Protein AF-A0A967KFL8-F1 (afdb_monomer_lite)

Secondary structure (DSSP, 8-state):
-HHHHHHHHHHHHHHTS-TTSGGGHHHHHHHHHTS-HHHHHHHHHHS--TT----HHHHHHHHHHHHHHHHHH-GGG--GGG----SS-EEEEEETT-SSS-HHHHHHHHHHSPTT--EEEEEES---SSS-----TTHHHHHHHHHHHHHHHHHHT--

Foldseek 3Di:
DVVLLVVLVVVCVVVVHDSLPQVCQVSLVVSLVVDDPVCSLVSCQSRPHNVDDHDPVVCVVCVVVVLVVQCVVDVVSDCLVVAAQDPAAEEAEEECQAPPDHCVVVVVVQVSHDPPHNYYYQYALPDHRDDDSVPDPDDNVVVRVVSVVVSVCVRVVND

Radius of gyration: 19.92 Å; chains: 1; bounding box: 39×43×55 Å

Sequence (159 aa):
MARALWRLAALAGERQIESWDPRFDPVKGQLREGVAAPRRRLFDLFAPPADQEPDRAAAETLVPKLVRACREASELMDPLPHLAVPPCPVRLVHGRSDHLVPFTETLRLERAFPGGSDVEATITGLFAHSGESPLRAGFETIREGAIFVGALGTVLDLP

pLDDT: mean 86.94, std 11.82, range [47.44, 96.81]

Structure (mmCIF, N/CA/C/O backbone):
data_AF-A0A967KFL8-F1
#
_entry.id   AF-A0A967KFL8-F1
#
loop_
_atom_site.group_PDB
_atom_site.id
_atom_site.type_symbol
_atom_site.label_atom_id
_atom_site.label_alt_id
_atom_site.label_comp_id
_atom_site.label_asym_id
_atom_site.label_entity_id
_atom_site.label_seq_id
_atom_site.pdbx_PDB_ins_code
_atom_site.Cartn_x
_atom_site.Cartn_y
_atom_site.Cartn_z
_atom_site.occupancy
_atom_site.B_iso_or_equiv
_atom_site.auth_seq_id
_atom_site.auth_comp_id
_atom_site.auth_asym_id
_atom_site.auth_atom_id
_atom_site.pdbx_PDB_model_num
ATOM 1 N N . MET A 1 1 ? -15.839 -6.890 13.903 1.00 88.88 1 MET A N 1
ATOM 2 C CA . MET A 1 1 ? -14.554 -6.231 13.588 1.00 88.88 1 MET A CA 1
ATOM 3 C C . MET A 1 1 ? -14.302 -6.216 12.089 1.00 88.88 1 MET A C 1
ATOM 5 O O . MET A 1 1 ? -14.505 -5.162 11.524 1.00 88.88 1 MET A O 1
ATOM 9 N N . ALA A 1 2 ? -13.980 -7.338 11.427 1.00 89.38 2 ALA A N 1
ATOM 10 C CA . ALA A 1 2 ? -13.715 -7.354 9.976 1.00 89.38 2 ALA A CA 1
ATOM 11 C C . ALA A 1 2 ? -14.824 -6.680 9.142 1.00 89.38 2 ALA A C 1
ATOM 13 O O . ALA A 1 2 ? -14.549 -5.768 8.378 1.00 89.38 2 ALA A O 1
ATOM 14 N N . ARG A 1 3 ? -16.096 -7.026 9.391 1.00 94.31 3 ARG A N 1
ATOM 15 C CA . ARG A 1 3 ? -17.248 -6.363 8.749 1.00 94.31 3 ARG A CA 1
ATOM 16 C C . ARG A 1 3 ? -17.331 -4.855 9.029 1.00 94.31 3 ARG A C 1
ATOM 18 O O . ARG A 1 3 ? -17.774 -4.111 8.168 1.00 94.31 3 ARG A O 1
ATOM 25 N N . ALA A 1 4 ? -16.920 -4.413 10.218 1.00 95.56 4 ALA A N 1
ATOM 26 C CA . ALA A 1 4 ? -16.929 -3.000 10.588 1.00 95.56 4 A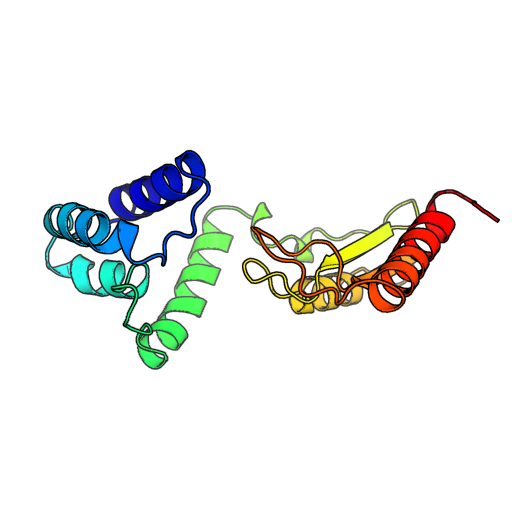LA A CA 1
ATOM 27 C C . ALA A 1 4 ? -15.839 -2.224 9.831 1.00 95.56 4 ALA A C 1
ATOM 29 O O . ALA A 1 4 ? -16.133 -1.189 9.249 1.00 95.56 4 ALA A O 1
ATOM 30 N N . LEU A 1 5 ? -14.620 -2.773 9.754 1.00 94.81 5 LEU A N 1
ATOM 31 C CA . LEU A 1 5 ? -13.529 -2.202 8.955 1.00 94.81 5 LEU A CA 1
ATOM 32 C C . LEU A 1 5 ? -13.871 -2.185 7.462 1.00 94.81 5 LEU A C 1
ATOM 34 O O . LEU A 1 5 ? -13.715 -1.162 6.809 1.00 94.81 5 LEU A O 1
ATOM 38 N N . TRP A 1 6 ? -14.429 -3.282 6.941 1.00 95.19 6 TRP A N 1
ATOM 39 C CA . TRP A 1 6 ? -14.916 -3.339 5.563 1.00 95.19 6 TRP A CA 1
ATOM 40 C C . TRP A 1 6 ? -15.984 -2.274 5.290 1.00 95.19 6 TRP A C 1
ATOM 42 O O . TRP A 1 6 ? -15.934 -1.605 4.264 1.00 95.19 6 TRP A O 1
ATOM 52 N N . ARG A 1 7 ? -16.931 -2.069 6.216 1.00 96.56 7 ARG A N 1
ATOM 53 C CA . ARG A 1 7 ? -17.972 -1.047 6.056 1.00 96.56 7 ARG A CA 1
ATOM 54 C C . ARG A 1 7 ? -17.391 0.365 6.057 1.00 96.56 7 ARG A C 1
ATOM 56 O O . ARG A 1 7 ? -17.848 1.181 5.265 1.00 96.56 7 ARG A O 1
ATOM 63 N N . LEU A 1 8 ? -16.404 0.642 6.911 1.00 96.06 8 LEU A N 1
ATOM 64 C CA . LEU A 1 8 ? -15.686 1.918 6.905 1.00 96.06 8 LEU A CA 1
ATOM 65 C C . LEU A 1 8 ? -14.984 2.146 5.559 1.00 96.06 8 LEU A C 1
ATOM 67 O O . LEU A 1 8 ? -15.171 3.198 4.959 1.00 96.06 8 LEU A O 1
ATOM 71 N N . ALA A 1 9 ? -14.252 1.146 5.060 1.00 93.75 9 ALA A N 1
ATOM 72 C CA . ALA A 1 9 ? -13.560 1.219 3.774 1.00 93.75 9 ALA A CA 1
ATOM 73 C C . ALA A 1 9 ? -14.531 1.418 2.597 1.00 93.75 9 ALA A C 1
ATOM 75 O O . ALA A 1 9 ? -14.294 2.259 1.735 1.00 93.75 9 ALA A O 1
ATOM 76 N N . ALA A 1 10 ? -15.660 0.701 2.587 1.00 95.31 10 ALA A N 1
ATOM 77 C CA . ALA A 1 10 ? -16.696 0.866 1.570 1.00 95.31 10 ALA A CA 1
ATOM 78 C C . ALA A 1 10 ? -17.281 2.288 1.579 1.00 95.31 10 ALA A C 1
ATOM 80 O O . ALA A 1 10 ? -17.398 2.905 0.527 1.00 95.31 10 ALA A O 1
ATOM 81 N N . LEU A 1 11 ? -17.582 2.839 2.760 1.00 95.00 11 LEU A N 1
ATOM 82 C CA . LEU A 1 11 ? -18.099 4.205 2.892 1.00 95.00 11 LEU A CA 1
ATOM 83 C C . LEU A 1 11 ? -17.073 5.270 2.476 1.00 95.00 11 LEU A C 1
ATOM 85 O O . LEU A 1 11 ? -17.454 6.269 1.869 1.00 95.00 11 LEU A O 1
ATOM 89 N N . ALA A 1 12 ? -15.794 5.071 2.800 1.00 92.69 12 ALA A N 1
ATOM 90 C CA . ALA A 1 12 ? -14.701 5.929 2.342 1.00 92.69 12 ALA A CA 1
ATOM 91 C C . ALA A 1 12 ? -14.613 5.940 0.809 1.00 92.69 12 ALA A C 1
ATOM 93 O O . ALA A 1 12 ? -14.616 7.009 0.197 1.00 92.69 12 ALA A O 1
ATOM 94 N N . GLY A 1 13 ? -14.670 4.757 0.188 1.00 89.88 13 GLY A N 1
ATOM 95 C CA . GLY A 1 13 ? -14.702 4.606 -1.266 1.00 89.88 13 GLY A CA 1
ATOM 96 C C . GLY A 1 13 ? -15.933 5.243 -1.918 1.00 89.88 13 GLY A C 1
ATOM 97 O O . GLY A 1 13 ? -15.794 5.987 -2.885 1.00 89.88 13 GLY A O 1
ATOM 98 N N . GLU A 1 14 ? -17.133 5.025 -1.372 1.00 92.94 14 GLU A N 1
ATOM 99 C CA . GLU A 1 14 ? -18.380 5.635 -1.868 1.00 92.94 14 GLU A CA 1
ATOM 100 C C . GLU A 1 14 ? -18.333 7.169 -1.825 1.00 92.94 14 GLU A C 1
ATOM 102 O O . GLU A 1 14 ? -18.874 7.836 -2.704 1.00 92.94 14 GLU A O 1
ATOM 107 N N . ARG A 1 15 ? -17.683 7.736 -0.803 1.00 91.12 15 ARG A N 1
ATOM 108 C CA . ARG A 1 15 ? -17.589 9.187 -0.609 1.00 91.12 15 ARG A CA 1
ATOM 109 C C . ARG A 1 15 ? -16.354 9.819 -1.244 1.00 91.12 15 ARG A C 1
ATOM 111 O O . ARG A 1 15 ? -16.274 11.043 -1.238 1.00 91.12 15 ARG A O 1
ATOM 118 N N . GLN A 1 16 ? -15.424 9.015 -1.766 1.00 87.75 16 GLN A N 1
ATOM 119 C CA . GLN A 1 16 ? -14.133 9.469 -2.300 1.00 87.75 16 GLN A CA 1
ATOM 120 C C . GLN A 1 16 ? -13.373 10.358 -1.298 1.00 87.75 16 GLN A C 1
ATOM 122 O O . GLN A 1 16 ? -12.806 11.389 -1.652 1.00 87.75 16 GLN A O 1
ATOM 127 N N . ILE A 1 17 ? -13.416 9.979 -0.019 1.00 88.56 17 ILE A N 1
ATOM 128 C CA . ILE A 1 17 ? -12.731 10.670 1.077 1.00 88.56 17 ILE A CA 1
ATOM 129 C C . ILE A 1 17 ? -11.946 9.625 1.856 1.00 88.56 17 ILE A C 1
ATOM 131 O O . ILE A 1 17 ? -12.460 8.541 2.130 1.00 88.56 17 ILE A O 1
ATOM 135 N N . GLU A 1 18 ? -10.730 9.979 2.255 1.00 87.06 18 GLU A N 1
ATOM 136 C CA . GLU A 1 18 ? -9.867 9.125 3.062 1.00 87.06 18 GLU A CA 1
ATOM 137 C C . GLU A 1 18 ? -10.550 8.694 4.368 1.00 87.06 18 GLU A C 1
ATOM 139 O O . GLU A 1 18 ? -11.168 9.498 5.070 1.00 87.06 18 GLU A O 1
ATOM 144 N N . SER A 1 19 ? -10.417 7.420 4.743 1.00 88.25 19 SER A N 1
ATOM 145 C CA . SER A 1 19 ? -11.083 6.882 5.941 1.00 88.25 19 SER A CA 1
ATOM 146 C C . SER A 1 19 ? -10.566 7.470 7.260 1.00 88.25 19 SER A C 1
ATOM 148 O O . SER A 1 19 ? -11.203 7.290 8.301 1.00 88.25 19 SER A O 1
ATOM 150 N N . TRP A 1 20 ? -9.416 8.151 7.237 1.00 88.81 20 TRP A N 1
ATOM 151 C CA . TRP A 1 20 ? -8.872 8.874 8.387 1.00 88.81 20 TRP A CA 1
ATOM 152 C C . TRP A 1 20 ? -9.446 10.283 8.549 1.00 88.81 20 TRP A C 1
ATOM 154 O O . TRP A 1 20 ? -9.198 10.898 9.576 1.00 88.81 20 TRP A O 1
ATOM 164 N N . ASP A 1 21 ? -10.216 10.794 7.586 1.00 92.81 21 ASP A N 1
ATOM 165 C CA . ASP A 1 21 ? -10.804 12.131 7.669 1.00 92.81 21 ASP A CA 1
ATOM 166 C C . ASP A 1 21 ? -11.711 12.269 8.916 1.00 92.81 21 ASP A C 1
ATOM 168 O O . ASP A 1 21 ? -12.504 11.356 9.190 1.00 92.81 21 ASP A O 1
ATOM 172 N N . PRO A 1 22 ? -11.659 13.398 9.656 1.00 95.00 22 PRO A N 1
ATOM 173 C CA . PRO A 1 22 ? -12.480 13.624 10.853 1.00 95.00 22 PRO A CA 1
ATOM 174 C C . PRO A 1 22 ? -13.987 13.422 10.639 1.00 95.00 22 PRO A C 1
ATOM 176 O O . PRO A 1 22 ? -14.712 13.044 11.560 1.00 95.00 22 PRO A O 1
ATOM 179 N N . ARG A 1 23 ? -14.489 13.606 9.408 1.00 94.88 23 ARG A N 1
ATOM 180 C CA . ARG A 1 23 ? -15.895 13.349 9.046 1.00 94.88 23 ARG A CA 1
ATOM 181 C C . ARG A 1 23 ? -16.314 11.892 9.265 1.00 94.88 23 ARG A C 1
ATOM 183 O O . ARG A 1 23 ? -17.513 11.617 9.361 1.00 94.88 23 ARG A O 1
ATOM 190 N N . PHE A 1 24 ? -15.364 10.960 9.339 1.00 95.69 24 PHE A N 1
ATOM 191 C CA . PHE A 1 24 ? -15.629 9.558 9.648 1.00 95.69 24 PHE A CA 1
ATOM 192 C C . PHE A 1 24 ? -15.611 9.232 11.142 1.00 95.69 24 PHE A C 1
ATOM 194 O O . PHE A 1 24 ? -16.079 8.154 11.495 1.00 95.69 24 PHE A O 1
ATOM 201 N N . ASP A 1 25 ? -15.168 10.116 12.037 1.00 96.31 25 ASP A N 1
ATOM 202 C CA . ASP A 1 25 ? -15.061 9.791 13.468 1.00 96.31 25 ASP A CA 1
ATOM 203 C C . ASP A 1 25 ? -16.398 9.381 14.121 1.00 96.31 25 ASP A C 1
ATOM 205 O O . ASP A 1 25 ? -16.422 8.361 14.821 1.00 96.31 25 ASP A O 1
ATOM 209 N N . PRO A 1 26 ? -17.548 10.031 13.828 1.00 96.44 26 PRO A N 1
ATOM 210 C CA . PRO A 1 26 ? -18.845 9.545 14.303 1.00 96.44 26 PRO A CA 1
ATOM 211 C C . PRO A 1 26 ? -19.172 8.131 13.797 1.00 96.44 26 PRO A C 1
ATOM 213 O O . PRO A 1 26 ? -19.711 7.304 14.533 1.00 96.44 26 PRO A O 1
ATOM 216 N N . VAL A 1 27 ? -18.807 7.828 12.546 1.00 96.25 27 VAL A N 1
ATOM 217 C CA . VAL A 1 27 ? -19.022 6.512 11.927 1.00 96.25 27 VAL A CA 1
ATOM 218 C C . VAL A 1 27 ? -18.112 5.463 12.566 1.00 96.25 27 VAL A C 1
ATOM 220 O O . VAL A 1 27 ? -18.580 4.371 12.886 1.00 96.25 27 VAL A O 1
ATOM 223 N N . LYS A 1 28 ? -16.835 5.784 12.811 1.00 96.81 28 LYS A N 1
ATOM 224 C CA . LYS A 1 28 ? -15.893 4.914 13.533 1.00 96.81 28 LYS A CA 1
ATOM 225 C C . LYS A 1 28 ? -16.435 4.578 14.925 1.00 96.81 28 LYS A C 1
ATOM 227 O O . LYS A 1 28 ? -16.434 3.406 15.297 1.00 96.81 28 LYS A O 1
ATOM 232 N N . GLY A 1 29 ? -16.979 5.565 15.645 1.00 96.00 29 GLY A N 1
ATOM 233 C CA . GLY A 1 29 ? -17.633 5.376 16.945 1.00 96.00 29 GLY A CA 1
ATOM 234 C C . GLY A 1 29 ? -18.801 4.384 16.890 1.00 96.00 29 GLY A C 1
ATOM 235 O O . GLY A 1 29 ? -18.792 3.381 17.604 1.00 96.00 29 GLY A O 1
ATOM 236 N N . GLN A 1 30 ? -19.751 4.594 15.975 1.00 96.44 30 GLN A N 1
ATOM 237 C CA . GLN A 1 30 ? -20.899 3.692 15.781 1.00 96.44 30 GLN A CA 1
ATOM 238 C C . GLN A 1 30 ? -20.465 2.269 15.399 1.00 96.44 30 GLN A C 1
ATOM 240 O O . GLN A 1 30 ? -20.959 1.274 15.931 1.00 96.44 30 GLN A O 1
ATOM 245 N N . LEU A 1 31 ? -19.501 2.148 14.484 1.00 96.81 31 LEU A N 1
ATOM 246 C CA . LEU A 1 31 ? -18.969 0.857 14.053 1.00 96.81 31 LEU A CA 1
ATOM 247 C C . LEU A 1 31 ? -18.277 0.117 15.203 1.00 96.81 31 LEU A C 1
ATOM 249 O O . LEU A 1 31 ? -18.425 -1.102 15.326 1.00 96.81 31 LEU A O 1
ATOM 253 N N . ARG A 1 32 ? -17.555 0.848 16.058 1.00 96.56 32 ARG A N 1
ATOM 254 C CA . ARG A 1 32 ? -16.857 0.320 17.232 1.00 96.56 32 ARG A CA 1
ATOM 255 C C . ARG A 1 32 ? -17.811 -0.249 18.279 1.00 96.56 32 ARG A C 1
ATOM 257 O O . ARG A 1 32 ? -17.492 -1.274 18.886 1.00 96.56 32 ARG A O 1
ATOM 264 N N . GLU A 1 33 ? -18.975 0.363 18.488 1.00 95.88 33 GLU A N 1
ATOM 265 C CA . GLU A 1 33 ? -19.994 -0.142 19.422 1.00 95.88 33 GLU A CA 1
ATOM 266 C C . GLU A 1 33 ? -20.442 -1.563 19.056 1.00 95.88 33 GLU A C 1
ATOM 268 O O . GLU A 1 33 ? -20.522 -2.432 19.930 1.00 95.88 33 GLU A O 1
ATOM 273 N N . GLY A 1 34 ? -20.597 -1.830 17.754 1.00 94.38 34 GLY A N 1
ATOM 274 C CA . GLY A 1 34 ? -20.902 -3.152 17.198 1.00 94.38 34 GLY A CA 1
ATOM 275 C C . GLY A 1 34 ? -19.737 -4.155 17.217 1.00 94.38 34 GLY A C 1
ATOM 276 O O . GLY A 1 34 ? -19.895 -5.307 16.800 1.00 94.38 34 GLY A O 1
ATOM 277 N N . VAL A 1 35 ? -18.546 -3.764 17.682 1.00 96.06 35 VAL A N 1
ATOM 278 C CA . VAL A 1 35 ? -17.399 -4.664 17.858 1.00 96.06 35 VAL A CA 1
ATOM 279 C C . VAL A 1 35 ? -17.380 -5.215 19.285 1.00 96.06 35 VAL A C 1
ATOM 281 O O . VAL A 1 35 ? -17.387 -4.469 20.264 1.00 96.06 35 VAL A O 1
ATOM 284 N N . ALA A 1 36 ? -17.294 -6.544 19.405 1.00 95.50 36 ALA A N 1
ATOM 285 C CA . ALA A 1 36 ? -17.144 -7.232 20.688 1.00 95.50 36 ALA A CA 1
ATOM 286 C C . ALA A 1 36 ? -15.953 -6.680 21.490 1.00 95.50 36 ALA A C 1
ATOM 288 O O . ALA A 1 36 ? -14.876 -6.473 20.925 1.00 95.50 36 ALA A O 1
ATOM 289 N N . ALA A 1 37 ? -16.127 -6.504 22.805 1.00 93.62 37 ALA A N 1
ATOM 290 C CA . ALA A 1 37 ? -15.156 -5.833 23.675 1.00 93.62 37 ALA A CA 1
ATOM 291 C C . ALA A 1 37 ? -13.695 -6.315 23.513 1.00 93.62 37 ALA A C 1
ATOM 293 O O . ALA A 1 37 ? -12.826 -5.456 23.354 1.00 93.62 37 ALA A O 1
ATOM 294 N N . PRO A 1 38 ? -13.395 -7.631 23.418 1.00 93.44 38 PRO A N 1
ATOM 295 C CA . PRO A 1 38 ? -12.017 -8.107 23.242 1.00 93.44 38 PRO A CA 1
ATOM 296 C C . PRO A 1 38 ? -11.352 -7.663 21.929 1.00 93.44 38 PRO A C 1
ATOM 298 O O . PRO A 1 38 ? -10.131 -7.659 21.825 1.00 93.44 38 PRO A O 1
ATOM 301 N N . ARG A 1 39 ? -12.141 -7.298 20.910 1.00 93.25 39 ARG A N 1
ATOM 302 C CA . ARG A 1 39 ? -11.661 -6.906 19.574 1.00 93.25 39 ARG A CA 1
ATOM 303 C C . ARG A 1 39 ? -11.647 -5.393 19.355 1.00 93.25 39 ARG A C 1
ATOM 305 O O . ARG A 1 39 ? -11.195 -4.957 18.302 1.00 93.25 39 ARG A O 1
ATOM 312 N N . ARG A 1 40 ? -12.132 -4.595 20.315 1.00 93.75 40 ARG A N 1
ATOM 313 C CA . ARG A 1 40 ? -12.181 -3.129 20.181 1.00 93.75 40 ARG A CA 1
ATOM 314 C C . ARG A 1 40 ? -10.788 -2.524 20.079 1.00 93.75 40 ARG A C 1
ATOM 316 O O . ARG A 1 40 ? -10.561 -1.749 19.172 1.00 93.75 40 ARG A O 1
ATOM 323 N N . ARG A 1 41 ? -9.831 -2.988 20.893 1.00 91.62 41 ARG A N 1
ATOM 324 C CA . ARG A 1 41 ? -8.428 -2.539 20.793 1.00 91.62 41 ARG A CA 1
ATOM 325 C C . ARG A 1 41 ? -7.836 -2.748 19.399 1.00 91.62 41 ARG A C 1
ATOM 327 O O . ARG A 1 41 ? -7.122 -1.894 18.902 1.00 91.62 41 ARG A O 1
ATOM 334 N N . LEU A 1 42 ? -8.143 -3.883 18.769 1.00 92.00 42 LEU A N 1
ATOM 335 C CA . LEU A 1 42 ? -7.670 -4.167 17.417 1.00 92.00 42 LEU A CA 1
ATOM 336 C C . LEU A 1 42 ? -8.377 -3.289 16.379 1.00 92.00 42 LEU A C 1
ATOM 338 O O . LEU A 1 42 ? -7.730 -2.821 15.457 1.00 92.00 42 LEU A O 1
ATOM 342 N N . PHE A 1 43 ? -9.679 -3.036 16.537 1.00 94.62 43 PHE A N 1
ATOM 343 C CA . PHE A 1 43 ? -10.397 -2.074 15.698 1.00 94.62 43 PHE A CA 1
ATOM 344 C C . PHE A 1 43 ? -9.793 -0.667 15.804 1.00 94.62 43 PHE A C 1
ATOM 346 O O . PHE A 1 43 ? -9.519 -0.060 14.776 1.00 94.62 43 PHE A O 1
ATOM 353 N N . ASP A 1 44 ? -9.533 -0.203 17.027 1.00 93.44 44 ASP A N 1
ATOM 354 C CA . ASP A 1 44 ? -8.990 1.129 17.321 1.00 93.44 44 ASP A CA 1
ATOM 355 C C . ASP A 1 44 ? -7.583 1.316 16.722 1.00 93.44 44 ASP A C 1
ATOM 357 O O . ASP A 1 44 ? -7.225 2.420 16.335 1.00 93.44 44 ASP A O 1
ATOM 361 N N . LEU A 1 45 ? -6.810 0.233 16.567 1.00 93.62 45 LEU A N 1
ATOM 362 C CA . LEU A 1 45 ? -5.509 0.264 15.892 1.00 93.62 45 LEU A CA 1
ATOM 363 C C . LEU A 1 45 ? -5.622 0.466 14.368 1.00 93.62 45 LEU A C 1
ATOM 365 O O . LEU A 1 45 ? -4.733 1.057 13.768 1.00 93.62 45 LEU A O 1
ATOM 369 N N . PHE A 1 46 ? -6.692 -0.028 13.735 1.00 92.94 46 PHE A N 1
ATOM 370 C CA . PHE A 1 46 ? -6.927 0.136 12.292 1.00 92.94 46 PHE A CA 1
ATOM 371 C C . PHE A 1 46 ? -7.711 1.402 11.941 1.00 92.94 46 PHE A C 1
ATOM 373 O O . PHE A 1 46 ? -7.584 1.912 10.833 1.00 92.94 46 PHE A O 1
ATOM 380 N N . ALA A 1 47 ? -8.574 1.860 12.843 1.00 94.62 47 ALA A N 1
ATOM 381 C CA . ALA A 1 47 ? -9.467 2.990 12.626 1.00 94.62 47 ALA A CA 1
ATOM 382 C C . ALA A 1 47 ? -9.452 3.933 13.841 1.00 94.62 47 ALA A C 1
ATOM 384 O O . ALA A 1 47 ? -10.494 4.097 14.489 1.00 94.62 47 ALA A O 1
ATOM 385 N N . PRO A 1 48 ? -8.293 4.536 14.174 1.00 94.56 48 PRO A N 1
ATOM 386 C CA . PRO A 1 48 ? -8.224 5.515 15.247 1.00 94.56 48 PRO A CA 1
ATOM 387 C C . PRO A 1 48 ? -9.040 6.774 14.890 1.00 94.56 48 PRO A C 1
ATOM 389 O O . PRO A 1 48 ? -9.327 7.026 13.707 1.00 94.56 48 PRO A O 1
ATOM 392 N N . PRO A 1 49 ? -9.443 7.574 15.893 1.00 93.88 49 PRO A N 1
ATOM 393 C CA . PRO A 1 49 ? -9.910 8.943 15.673 1.00 93.88 49 PRO A CA 1
ATOM 394 C C . PRO A 1 49 ? -8.916 9.748 14.826 1.00 93.88 49 PRO A C 1
ATOM 396 O O . PRO A 1 49 ? -7.718 9.481 14.863 1.00 93.88 49 PRO A O 1
ATOM 399 N N . ALA A 1 50 ? -9.400 10.710 14.041 1.00 92.69 50 ALA A N 1
ATOM 400 C CA . ALA A 1 50 ? -8.569 11.425 13.069 1.00 92.69 50 ALA A CA 1
ATOM 401 C C . ALA A 1 50 ? -7.421 12.242 13.692 1.00 92.69 50 ALA A C 1
ATOM 403 O O . ALA A 1 50 ? -6.430 12.522 13.025 1.00 92.69 50 ALA A O 1
ATOM 404 N N . ASP A 1 51 ? -7.549 12.626 14.962 1.00 92.44 51 ASP A N 1
ATOM 405 C CA . ASP A 1 51 ? -6.548 13.370 15.730 1.00 92.44 51 ASP A CA 1
ATOM 406 C C . ASP A 1 51 ? -5.538 12.469 16.461 1.00 92.44 51 ASP A C 1
ATOM 408 O O . ASP A 1 51 ? -4.710 12.959 17.232 1.00 92.44 51 ASP A O 1
ATOM 412 N N . GLN A 1 52 ? -5.607 11.153 16.245 1.00 91.44 52 GLN A N 1
ATOM 413 C CA . GLN A 1 52 ? -4.812 10.165 16.962 1.00 91.44 52 GLN A CA 1
ATOM 414 C C . GLN A 1 52 ? -4.023 9.278 16.010 1.00 91.44 52 GLN A C 1
ATOM 416 O O . GLN A 1 52 ? -4.572 8.559 15.177 1.00 91.44 52 GLN A O 1
ATOM 421 N N . GLU A 1 53 ? -2.713 9.264 16.221 1.00 88.69 53 GLU A N 1
ATOM 422 C CA . GLU A 1 53 ? -1.836 8.274 15.612 1.00 88.69 53 GLU A CA 1
ATOM 423 C C . GLU A 1 53 ? -2.033 6.904 16.286 1.00 88.69 53 GLU A C 1
ATOM 425 O O . GLU A 1 53 ? -2.140 6.825 17.518 1.00 88.69 53 GLU A O 1
ATOM 430 N N . PRO A 1 54 ? -2.067 5.802 15.515 1.00 87.75 54 PRO A N 1
ATOM 431 C CA . PRO A 1 54 ? -2.095 4.462 16.078 1.00 87.75 54 PRO A CA 1
ATOM 432 C C . PRO A 1 54 ? -0.816 4.168 16.875 1.00 87.75 54 PRO A C 1
ATOM 434 O O . PRO A 1 54 ? 0.278 4.629 16.547 1.00 87.75 54 PRO A O 1
ATOM 437 N N . ASP A 1 55 ? -0.937 3.337 17.913 1.00 91.50 55 ASP A N 1
ATOM 438 C CA . ASP A 1 55 ? 0.214 2.887 18.702 1.00 91.50 55 ASP A CA 1
ATOM 439 C C . ASP A 1 55 ? 1.213 2.132 17.810 1.00 91.50 55 ASP A C 1
ATOM 441 O O . ASP A 1 55 ? 0.965 1.009 17.355 1.00 91.50 55 ASP A O 1
ATOM 445 N N . ARG A 1 56 ? 2.374 2.757 17.596 1.00 91.81 56 ARG A N 1
ATOM 446 C CA . ARG A 1 56 ? 3.447 2.236 16.751 1.00 91.81 56 ARG A CA 1
ATOM 447 C C . ARG A 1 56 ? 3.955 0.872 17.213 1.00 91.81 56 ARG A C 1
ATOM 449 O O . ARG A 1 56 ? 4.145 -0.006 16.377 1.00 91.81 56 ARG A O 1
ATOM 456 N N . ALA A 1 57 ? 4.149 0.659 18.513 1.00 94.00 57 ALA A N 1
ATOM 457 C CA . ALA A 1 57 ? 4.667 -0.612 19.021 1.00 94.00 57 ALA A CA 1
ATOM 458 C C . ALA A 1 57 ? 3.640 -1.743 18.828 1.00 94.00 57 ALA A C 1
ATOM 460 O O . ALA A 1 57 ? 3.985 -2.882 18.481 1.00 94.00 57 ALA A O 1
ATOM 461 N N . ALA A 1 58 ? 2.354 -1.420 18.995 1.00 92.25 58 ALA A N 1
ATOM 462 C CA . ALA A 1 58 ? 1.269 -2.347 18.698 1.00 92.25 58 ALA A CA 1
ATOM 463 C C . ALA A 1 58 ? 1.194 -2.674 17.197 1.00 92.25 58 ALA A C 1
ATOM 465 O O . ALA A 1 58 ? 1.027 -3.844 16.837 1.00 92.25 58 ALA A O 1
ATOM 466 N N . ALA A 1 59 ? 1.371 -1.675 16.326 1.00 90.88 59 ALA A N 1
ATOM 467 C CA . ALA A 1 59 ? 1.418 -1.856 14.878 1.00 90.88 59 ALA A CA 1
ATOM 468 C C . ALA A 1 59 ? 2.603 -2.738 14.452 1.00 90.88 59 ALA A C 1
ATOM 470 O O . ALA A 1 59 ? 2.399 -3.733 13.757 1.00 90.88 59 ALA A O 1
ATOM 471 N N . GLU A 1 60 ? 3.814 -2.458 14.940 1.00 93.62 60 GLU A N 1
ATOM 472 C CA . GLU A 1 60 ? 5.026 -3.249 14.669 1.00 93.62 60 GLU A CA 1
ATOM 473 C C . GLU A 1 60 ? 4.859 -4.722 15.086 1.00 93.62 60 GLU A C 1
ATOM 475 O O . GLU A 1 60 ? 5.310 -5.633 14.392 1.00 93.62 60 GLU A O 1
ATOM 480 N N . THR A 1 61 ? 4.120 -4.980 16.168 1.00 94.38 61 THR A N 1
ATOM 481 C CA . THR A 1 61 ? 3.790 -6.344 16.615 1.00 94.38 61 THR A CA 1
ATOM 482 C C . THR A 1 61 ? 2.728 -7.026 15.738 1.00 94.38 61 THR A C 1
ATOM 484 O O . THR A 1 61 ? 2.701 -8.258 15.616 1.00 94.38 61 THR A O 1
ATOM 487 N N . LEU A 1 62 ? 1.798 -6.255 15.169 1.00 92.00 62 LEU A N 1
ATOM 488 C CA . LEU A 1 62 ? 0.678 -6.770 14.384 1.00 92.00 62 LEU A CA 1
ATOM 489 C C . LEU A 1 62 ? 1.059 -7.034 12.922 1.00 92.00 62 LEU A C 1
ATOM 491 O O . LEU A 1 62 ? 0.606 -8.032 12.360 1.00 92.00 62 LEU A O 1
ATOM 495 N N . VAL A 1 63 ? 1.895 -6.185 12.322 1.00 92.19 63 VAL A N 1
ATOM 496 C CA . VAL A 1 63 ? 2.260 -6.244 10.897 1.00 92.19 63 VAL A CA 1
ATOM 497 C C . VAL A 1 63 ? 2.735 -7.638 10.461 1.00 92.19 63 VAL A C 1
ATOM 499 O O . VAL A 1 63 ? 2.145 -8.172 9.521 1.00 92.19 63 VAL A O 1
ATOM 502 N N . PRO A 1 64 ? 3.681 -8.319 11.143 1.00 94.25 64 PRO A N 1
ATOM 503 C CA . PRO A 1 64 ? 4.110 -9.658 10.729 1.00 94.25 64 PRO A CA 1
ATOM 504 C C . PRO A 1 64 ? 2.974 -10.691 10.737 1.00 94.25 64 PRO A C 1
ATOM 506 O O . PRO A 1 64 ? 2.935 -11.592 9.900 1.00 94.25 64 PRO A O 1
ATOM 509 N N . LYS A 1 65 ? 2.019 -10.555 11.669 1.00 94.50 65 LYS A N 1
ATOM 510 C CA . LYS A 1 65 ? 0.854 -11.447 11.774 1.00 94.50 65 LYS A CA 1
ATOM 511 C C . LYS A 1 65 ? -0.122 -11.211 10.626 1.00 94.50 65 LYS A C 1
ATOM 513 O O . LYS A 1 65 ? -0.660 -12.181 10.100 1.00 94.50 65 LYS A O 1
ATOM 518 N N . LEU A 1 66 ? -0.326 -9.951 10.235 1.00 91.12 66 LEU A N 1
ATOM 519 C CA . LEU A 1 66 ? -1.134 -9.595 9.068 1.00 91.12 66 LEU A CA 1
ATOM 520 C C . LEU A 1 66 ? -0.492 -10.090 7.779 1.00 91.12 66 LEU A C 1
ATOM 522 O O . LEU A 1 66 ? -1.170 -10.740 6.998 1.00 91.12 66 LEU A O 1
ATOM 526 N N . VAL A 1 67 ? 0.811 -9.864 7.593 1.00 91.12 67 VAL A N 1
ATOM 527 C CA . VAL A 1 67 ? 1.549 -10.347 6.416 1.00 91.12 67 VAL A CA 1
ATOM 528 C C . VAL A 1 67 ? 1.411 -11.860 6.276 1.00 91.12 67 VAL A C 1
ATOM 530 O O . VAL A 1 67 ? 1.074 -12.350 5.200 1.00 91.12 67 VAL A O 1
ATOM 533 N N . ARG A 1 68 ? 1.611 -12.605 7.371 1.00 93.12 68 ARG A N 1
ATOM 534 C CA . ARG A 1 68 ? 1.417 -14.057 7.370 1.00 93.12 68 ARG A CA 1
ATOM 535 C C . ARG A 1 68 ? -0.019 -14.433 6.998 1.00 93.12 68 ARG A C 1
ATOM 537 O O . ARG A 1 68 ? -0.204 -15.247 6.105 1.00 93.12 68 ARG A O 1
ATOM 544 N N . ALA A 1 69 ? -1.015 -13.819 7.637 1.00 92.19 69 ALA A N 1
ATOM 545 C CA . ALA A 1 69 ? -2.421 -14.111 7.365 1.00 92.19 69 ALA A CA 1
ATOM 546 C C . ALA A 1 69 ? -2.824 -13.792 5.913 1.00 92.19 69 ALA A C 1
ATOM 548 O O . ALA A 1 69 ? -3.583 -14.547 5.317 1.00 92.19 69 ALA A O 1
ATOM 549 N N . CYS A 1 70 ? -2.307 -12.707 5.328 1.00 90.88 70 CYS A N 1
ATOM 550 C CA . CYS A 1 70 ? -2.550 -12.357 3.928 1.00 90.88 70 CYS A CA 1
ATOM 551 C C . CYS A 1 70 ? -1.972 -13.409 2.976 1.00 90.88 70 CYS A C 1
ATOM 553 O O . CYS A 1 70 ? -2.679 -13.859 2.079 1.00 90.88 70 CYS A O 1
ATOM 555 N N . ARG A 1 71 ? -0.724 -13.838 3.204 1.00 90.31 71 ARG A N 1
ATOM 556 C CA . ARG A 1 71 ? -0.069 -14.889 2.407 1.00 90.31 71 ARG A CA 1
ATOM 557 C C . ARG A 1 71 ? -0.781 -16.238 2.519 1.00 90.31 71 ARG A C 1
ATOM 559 O O . ARG A 1 71 ? -0.935 -16.928 1.524 1.00 90.31 71 ARG A O 1
ATOM 566 N N . GLU A 1 72 ? -1.239 -16.599 3.718 1.00 92.00 72 GLU A N 1
ATOM 567 C CA . GLU A 1 72 ? -2.024 -17.821 3.946 1.00 92.00 72 GLU A CA 1
ATOM 568 C C . GLU A 1 72 ? -3.410 -17.758 3.282 1.00 92.00 72 GLU A C 1
ATOM 570 O O . GLU A 1 72 ? -3.953 -18.788 2.892 1.00 92.00 72 GLU A O 1
ATOM 575 N N . ALA A 1 73 ? -3.997 -16.562 3.159 1.00 92.12 73 ALA A N 1
ATOM 576 C CA . ALA A 1 73 ? -5.310 -16.378 2.549 1.00 92.12 73 ALA A CA 1
ATOM 577 C C . ALA A 1 73 ? -5.275 -16.447 1.015 1.00 92.12 73 ALA A C 1
ATOM 579 O O . ALA A 1 73 ? -6.250 -16.889 0.407 1.00 92.12 73 ALA A O 1
ATOM 580 N N . SER A 1 74 ? -4.195 -15.981 0.386 1.00 89.88 74 SER A N 1
ATOM 581 C CA . SER A 1 74 ? -4.012 -16.050 -1.063 1.00 89.88 74 SER A CA 1
ATOM 582 C C . SER A 1 74 ? -2.541 -15.890 -1.431 1.00 89.88 74 SER A C 1
ATOM 584 O O . SER A 1 74 ? -1.905 -14.903 -1.055 1.00 89.88 74 SER A O 1
ATOM 586 N N . GLU A 1 75 ? -2.029 -16.815 -2.243 1.00 84.38 75 GLU A N 1
ATOM 587 C CA . GLU A 1 75 ? -0.673 -16.744 -2.806 1.00 84.38 75 GLU A CA 1
ATOM 588 C C . GLU A 1 75 ? -0.475 -15.468 -3.642 1.00 84.38 75 GLU A C 1
ATOM 590 O O . GLU A 1 75 ? 0.603 -14.885 -3.640 1.00 84.38 75 GLU A O 1
ATOM 595 N N . LEU A 1 76 ? -1.548 -14.943 -4.248 1.00 85.81 76 LEU A N 1
ATOM 596 C CA . LEU A 1 76 ? -1.514 -13.710 -5.044 1.00 85.81 76 LEU A CA 1
ATOM 597 C C . LEU A 1 76 ? -1.218 -12.446 -4.218 1.00 85.81 76 LEU A C 1
ATOM 599 O O . LEU A 1 76 ? -0.969 -11.391 -4.797 1.00 85.81 76 LEU A O 1
ATOM 603 N N . MET A 1 77 ? -1.259 -12.523 -2.882 1.00 87.31 77 MET A N 1
ATOM 604 C CA . MET A 1 77 ? -0.883 -11.403 -2.010 1.00 87.31 77 MET A CA 1
ATOM 605 C C . MET A 1 77 ? 0.630 -11.161 -1.971 1.00 87.31 77 MET A C 1
ATOM 607 O O . MET A 1 77 ? 1.057 -10.102 -1.514 1.00 87.31 77 MET A O 1
ATOM 611 N N . ASP A 1 78 ? 1.438 -12.123 -2.419 1.00 88.38 78 ASP A N 1
ATOM 612 C CA . ASP A 1 78 ? 2.880 -11.973 -2.578 1.00 88.38 78 ASP A CA 1
ATOM 613 C C . ASP A 1 78 ? 3.260 -12.358 -4.013 1.00 88.38 78 ASP A C 1
ATOM 615 O O . ASP A 1 78 ? 3.376 -13.542 -4.318 1.00 88.38 78 ASP A O 1
ATOM 619 N N . PRO A 1 79 ? 3.433 -11.388 -4.928 1.00 86.50 79 PRO A N 1
ATOM 620 C CA . PRO A 1 79 ? 3.733 -11.699 -6.320 1.00 86.50 79 PRO A CA 1
ATOM 621 C C . PRO A 1 79 ? 5.173 -12.191 -6.520 1.00 86.50 79 PRO A C 1
ATOM 623 O O . PRO A 1 79 ? 5.474 -12.754 -7.571 1.00 86.50 79 PRO A O 1
ATOM 626 N N . LEU A 1 80 ? 6.071 -11.993 -5.543 1.00 89.56 80 LEU A N 1
ATOM 627 C CA . LEU A 1 80 ? 7.508 -12.232 -5.710 1.00 89.56 80 LEU A CA 1
ATOM 628 C C . LEU A 1 80 ? 7.859 -13.680 -6.092 1.00 89.56 80 LEU A C 1
ATOM 630 O O . LEU A 1 80 ? 8.660 -13.856 -7.010 1.00 89.56 80 LEU A O 1
ATOM 634 N N . PRO A 1 81 ? 7.266 -14.725 -5.478 1.00 90.25 81 PRO A N 1
ATOM 635 C CA . PRO A 1 81 ? 7.536 -16.113 -5.853 1.00 90.25 81 PRO A CA 1
ATOM 636 C C . PRO A 1 81 ? 7.093 -16.474 -7.278 1.00 90.25 81 PRO A C 1
ATOM 638 O O . PRO A 1 81 ? 7.483 -17.522 -7.787 1.00 90.25 81 PRO A O 1
ATOM 641 N N . HIS A 1 82 ? 6.274 -15.631 -7.912 1.00 89.69 82 HIS A N 1
ATOM 642 C CA . HIS A 1 82 ? 5.683 -15.873 -9.227 1.00 89.69 82 HIS A CA 1
ATOM 643 C C . HIS A 1 82 ? 6.304 -15.013 -10.335 1.00 89.69 82 HIS A C 1
ATOM 645 O O . HIS A 1 82 ? 5.853 -15.076 -11.480 1.00 89.69 82 HIS A O 1
ATOM 651 N N . LEU A 1 83 ? 7.328 -14.210 -10.024 1.00 91.81 83 LEU A N 1
ATOM 652 C CA . LEU A 1 83 ? 8.014 -13.405 -11.029 1.00 91.81 83 LEU A CA 1
ATOM 653 C C . LEU A 1 83 ? 8.803 -14.299 -11.988 1.00 91.81 83 LEU A C 1
ATOM 655 O O . LEU A 1 83 ? 9.644 -15.103 -11.586 1.00 91.81 83 LEU A O 1
ATOM 659 N N . ALA A 1 84 ? 8.551 -14.111 -13.278 1.00 93.12 84 ALA A N 1
ATOM 660 C CA . ALA A 1 84 ? 9.288 -14.727 -14.371 1.00 93.12 84 ALA A CA 1
ATOM 661 C C . ALA A 1 84 ? 9.928 -13.635 -15.234 1.00 93.12 84 ALA A C 1
ATOM 663 O O . ALA A 1 84 ? 9.532 -12.471 -15.159 1.00 93.12 84 ALA A O 1
ATOM 664 N N . VAL A 1 85 ? 10.900 -14.017 -16.067 1.00 94.56 85 VAL A N 1
ATOM 665 C CA . VAL A 1 85 ? 11.449 -13.107 -17.080 1.00 94.56 85 VAL A CA 1
ATOM 666 C C . VAL A 1 85 ? 10.320 -12.752 -18.053 1.00 94.56 85 VAL A C 1
ATOM 668 O O . VAL A 1 85 ? 9.794 -13.659 -18.709 1.00 94.56 85 VAL A O 1
ATOM 671 N N . PRO A 1 86 ? 9.902 -11.477 -18.139 1.00 91.50 86 PRO A N 1
ATOM 672 C CA . PRO A 1 86 ? 8.853 -11.085 -19.061 1.00 91.50 86 PRO A CA 1
ATOM 673 C C . PRO A 1 86 ? 9.357 -11.224 -20.507 1.00 91.50 86 PRO A C 1
ATOM 675 O O . PRO A 1 86 ? 10.530 -10.968 -20.782 1.00 91.50 86 PRO A O 1
ATOM 678 N N . PRO A 1 87 ? 8.489 -11.605 -21.460 1.00 91.56 87 PRO A N 1
ATOM 679 C CA . PRO A 1 87 ? 8.870 -11.729 -22.868 1.00 91.56 87 PRO A CA 1
ATOM 680 C C . PRO A 1 87 ? 9.036 -10.368 -23.567 1.00 91.56 87 PRO A C 1
ATOM 682 O O . PRO A 1 87 ? 9.348 -10.323 -24.754 1.00 91.56 87 PRO A O 1
ATOM 685 N N . CYS A 1 88 ? 8.778 -9.270 -22.859 1.00 89.12 88 CYS A N 1
ATOM 686 C CA . CYS A 1 88 ? 8.830 -7.907 -23.360 1.00 89.12 88 CYS A CA 1
ATOM 687 C C . CYS A 1 88 ? 9.381 -6.953 -22.287 1.00 89.12 88 CYS A C 1
ATOM 689 O O . CYS A 1 88 ? 9.358 -7.296 -21.099 1.00 89.12 88 CYS A O 1
ATOM 691 N N . PRO A 1 89 ? 9.829 -5.751 -22.688 1.00 90.69 89 PRO A N 1
ATOM 692 C CA . PRO A 1 89 ? 10.166 -4.694 -21.745 1.00 90.69 89 PRO A CA 1
ATOM 693 C C . PRO A 1 89 ? 8.975 -4.318 -20.857 1.00 90.69 89 PRO A C 1
ATOM 695 O O . PRO A 1 89 ? 7.840 -4.198 -21.327 1.00 90.69 89 PRO A O 1
ATOM 698 N N . VAL A 1 90 ? 9.236 -4.093 -19.571 1.00 90.94 90 VAL A N 1
ATOM 699 C CA . VAL A 1 90 ? 8.250 -3.643 -18.580 1.00 90.94 90 VAL A CA 1
ATOM 700 C C . VAL A 1 90 ? 8.727 -2.336 -17.957 1.00 90.94 90 VAL A C 1
ATOM 702 O O . VAL A 1 90 ? 9.883 -2.198 -17.557 1.00 90.94 90 VAL A O 1
ATOM 705 N N . ARG A 1 91 ? 7.822 -1.364 -17.833 1.00 92.69 91 ARG A N 1
ATOM 706 C CA . ARG A 1 91 ? 8.079 -0.109 -17.118 1.00 92.69 91 ARG A CA 1
ATOM 707 C C . ARG A 1 91 ? 7.114 0.026 -15.957 1.00 92.69 91 ARG A C 1
ATOM 709 O O . ARG A 1 91 ? 5.900 0.037 -16.146 1.00 92.69 91 ARG A O 1
ATOM 716 N N . LEU A 1 92 ? 7.666 0.108 -14.754 1.00 92.94 92 LEU A N 1
ATOM 717 C CA . LEU A 1 92 ? 6.904 0.315 -13.532 1.00 92.94 92 LEU A CA 1
ATOM 718 C C . LEU A 1 92 ? 6.879 1.815 -13.250 1.00 92.94 92 LEU A C 1
ATOM 720 O O . LEU A 1 92 ? 7.922 2.411 -13.008 1.00 92.94 92 LEU A O 1
ATOM 724 N N . VAL A 1 93 ? 5.709 2.446 -13.289 1.00 91.88 93 VAL A N 1
ATOM 725 C CA . VAL A 1 93 ? 5.581 3.887 -13.026 1.00 91.88 93 VAL A CA 1
ATOM 726 C C . VAL A 1 93 ? 4.849 4.087 -11.708 1.00 91.88 93 VAL A C 1
ATOM 728 O O . VAL A 1 93 ? 3.754 3.558 -11.532 1.00 91.88 93 VAL A O 1
ATOM 731 N N . HIS A 1 94 ? 5.441 4.852 -10.788 1.00 92.12 94 HIS A N 1
ATOM 732 C CA . HIS A 1 94 ? 4.865 5.087 -9.458 1.00 92.12 94 HIS A CA 1
ATOM 733 C C . HIS A 1 94 ? 4.949 6.559 -9.053 1.00 92.12 94 HIS A C 1
ATOM 735 O O . HIS A 1 94 ? 5.968 7.220 -9.273 1.00 92.12 94 HIS A O 1
ATOM 741 N N . GLY A 1 95 ? 3.890 7.065 -8.422 1.00 90.19 95 GLY A N 1
ATOM 742 C CA . GLY A 1 95 ? 3.855 8.418 -7.873 1.00 90.19 95 GLY A CA 1
ATOM 743 C C . GLY A 1 95 ? 4.649 8.557 -6.571 1.00 90.19 95 GLY A C 1
ATOM 744 O O . GLY A 1 95 ? 4.431 7.841 -5.601 1.00 90.19 95 GLY A O 1
ATOM 745 N N . ARG A 1 96 ? 5.556 9.529 -6.493 1.00 89.00 96 ARG A N 1
ATOM 746 C CA . ARG A 1 96 ? 6.395 9.797 -5.311 1.00 89.00 96 ARG A CA 1
ATOM 747 C C . ARG A 1 96 ? 5.566 10.118 -4.066 1.00 89.00 96 ARG A C 1
ATOM 749 O O . ARG A 1 96 ? 6.012 9.849 -2.957 1.00 89.00 96 ARG A O 1
ATOM 756 N N . SER A 1 97 ? 4.395 10.713 -4.271 1.00 84.38 97 SER A N 1
ATOM 757 C CA . SER A 1 97 ? 3.468 11.142 -3.222 1.00 84.38 97 SER A CA 1
ATOM 758 C C . SER A 1 97 ? 2.300 10.175 -3.025 1.00 84.38 97 SER A C 1
ATOM 760 O O . SER A 1 97 ? 1.300 10.563 -2.435 1.00 84.38 97 SER A O 1
ATOM 762 N N . ASP A 1 98 ? 2.397 8.941 -3.524 1.00 83.88 98 ASP A N 1
ATOM 763 C CA . ASP A 1 98 ? 1.423 7.899 -3.209 1.00 83.88 98 ASP A CA 1
ATOM 764 C C . ASP A 1 98 ? 1.474 7.570 -1.706 1.00 83.88 98 ASP A C 1
ATOM 766 O O . 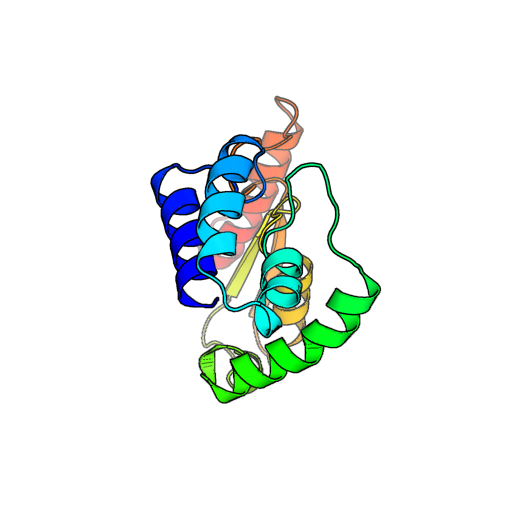ASP A 1 98 ? 2.469 7.053 -1.191 1.00 83.88 98 ASP A O 1
ATOM 770 N N . HIS A 1 99 ? 0.397 7.915 -0.999 1.00 80.19 99 HIS A N 1
ATOM 771 C CA . HIS A 1 99 ? 0.235 7.669 0.434 1.00 80.19 99 HIS A CA 1
ATOM 772 C C . HIS A 1 99 ? -0.398 6.314 0.762 1.00 80.19 99 HIS A C 1
ATOM 774 O O . HIS A 1 99 ? -0.435 5.938 1.933 1.00 80.19 99 HIS A O 1
ATOM 780 N N . LEU A 1 100 ? -0.911 5.590 -0.236 1.00 81.69 100 LEU A N 1
ATOM 781 C CA . LEU A 1 100 ? -1.531 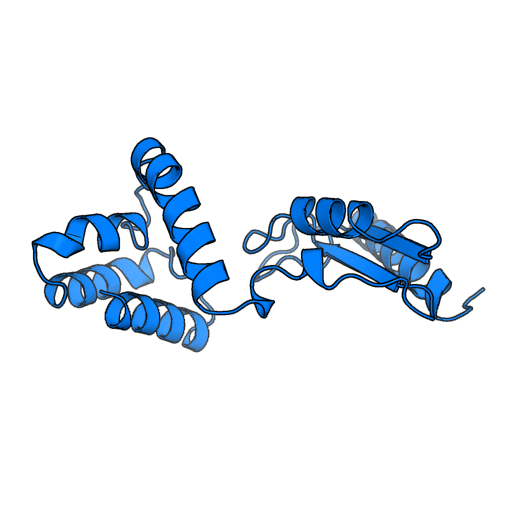4.275 -0.066 1.00 81.69 100 LEU A CA 1
ATOM 782 C C . LEU A 1 100 ? -0.496 3.162 -0.222 1.00 81.69 100 LEU A C 1
ATOM 784 O O . LEU A 1 100 ? -0.426 2.259 0.613 1.00 81.69 100 LEU A O 1
ATOM 788 N N . VAL A 1 101 ? 0.315 3.233 -1.278 1.00 86.31 101 VAL A N 1
ATOM 789 C CA . VAL A 1 101 ? 1.389 2.278 -1.552 1.00 86.31 101 VAL A CA 1
ATOM 790 C C . VAL A 1 101 ? 2.707 3.040 -1.655 1.00 86.31 101 VAL A C 1
ATOM 792 O O . VAL A 1 101 ? 2.911 3.793 -2.607 1.00 86.31 101 VAL A O 1
ATOM 795 N N . PRO A 1 102 ? 3.648 2.839 -0.715 1.00 90.00 102 PRO A N 1
ATOM 796 C CA . PRO A 1 102 ? 4.945 3.492 -0.791 1.00 90.00 102 PRO A CA 1
ATOM 797 C C . PRO A 1 102 ? 5.665 3.137 -2.096 1.00 90.00 102 PRO A C 1
ATOM 799 O O . PRO A 1 102 ? 5.849 1.957 -2.401 1.00 90.00 102 PRO A O 1
ATOM 802 N N . PHE A 1 103 ? 6.169 4.139 -2.825 1.00 93.00 103 PHE A N 1
ATOM 803 C CA . PHE A 1 103 ? 6.911 3.930 -4.081 1.00 93.00 103 PHE A CA 1
ATOM 804 C C . PHE A 1 103 ? 8.127 2.997 -3.923 1.00 93.00 103 PHE A C 1
ATOM 806 O O . PHE A 1 103 ? 8.625 2.419 -4.891 1.00 93.00 103 PHE A O 1
ATOM 813 N N . THR A 1 104 ? 8.623 2.837 -2.692 1.00 94.38 104 THR A N 1
ATOM 814 C CA . THR A 1 104 ? 9.688 1.892 -2.358 1.00 94.38 104 THR A CA 1
ATOM 815 C C . THR A 1 104 ? 9.306 0.451 -2.671 1.00 94.38 104 THR A C 1
ATOM 817 O O . THR A 1 104 ? 10.197 -0.332 -2.979 1.00 94.38 104 THR A O 1
ATOM 820 N N . GLU A 1 105 ? 8.021 0.092 -2.641 1.00 93.44 105 GLU A N 1
ATOM 821 C CA . GLU A 1 105 ? 7.562 -1.241 -3.038 1.00 93.44 105 GLU A CA 1
ATOM 822 C C . GLU A 1 105 ? 7.750 -1.476 -4.541 1.00 93.44 105 GLU A C 1
ATOM 824 O O . GLU A 1 105 ? 8.204 -2.549 -4.929 1.00 93.44 105 GLU A O 1
ATOM 829 N N . THR A 1 106 ? 7.561 -0.456 -5.382 1.00 94.44 106 THR A N 1
ATOM 830 C CA . THR A 1 106 ? 7.875 -0.538 -6.819 1.00 94.44 106 THR A CA 1
ATOM 831 C C . THR A 1 106 ? 9.373 -0.710 -7.072 1.00 94.44 106 THR A C 1
ATOM 833 O O . THR A 1 106 ? 9.770 -1.547 -7.881 1.00 94.44 106 THR A O 1
ATOM 836 N N . LEU A 1 107 ? 10.227 -0.014 -6.313 1.00 95.50 107 LEU A N 1
ATOM 837 C CA . LEU A 1 107 ? 11.683 -0.221 -6.374 1.00 95.50 107 LEU A CA 1
ATOM 838 C C . LEU A 1 107 ? 12.104 -1.611 -5.870 1.00 95.50 107 LEU A C 1
ATOM 840 O O . LEU A 1 107 ? 13.107 -2.168 -6.313 1.00 95.50 107 LEU A O 1
ATOM 844 N N . ARG A 1 108 ? 11.381 -2.177 -4.898 1.00 94.44 108 ARG A N 1
ATOM 845 C CA . ARG A 1 108 ? 11.622 -3.550 -4.429 1.00 94.44 108 ARG A CA 1
ATOM 846 C C . ARG A 1 108 ? 11.185 -4.570 -5.473 1.00 94.44 108 ARG A C 1
ATOM 848 O O . ARG A 1 108 ? 11.895 -5.553 -5.652 1.00 94.44 108 ARG A O 1
ATOM 855 N N . LEU A 1 109 ? 10.073 -4.317 -6.159 1.00 94.06 109 LEU A N 1
ATOM 856 C CA . LEU A 1 109 ? 9.560 -5.167 -7.226 1.00 94.06 109 LEU A CA 1
ATOM 857 C C . LEU A 1 109 ? 10.513 -5.209 -8.425 1.00 94.06 109 LEU A C 1
ATOM 859 O O . LEU A 1 109 ? 10.863 -6.298 -8.863 1.00 94.06 109 LEU A O 1
ATOM 863 N N . GLU A 1 110 ? 10.994 -4.054 -8.895 1.00 95.25 110 GLU A N 1
ATOM 864 C CA . GLU A 1 110 ? 12.010 -3.959 -9.957 1.00 95.25 110 GLU A CA 1
ATOM 865 C C . GLU A 1 110 ? 13.228 -4.840 -9.64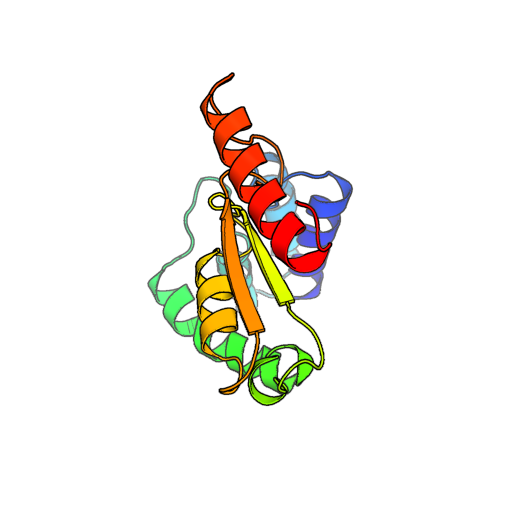7 1.00 95.25 110 GLU A C 1
ATOM 867 O O . GLU A 1 110 ? 13.615 -5.685 -10.450 1.00 95.25 110 GLU A O 1
ATOM 872 N N . ARG A 1 111 ? 13.787 -4.711 -8.436 1.00 95.44 111 ARG A N 1
ATOM 873 C CA . ARG A 1 111 ? 14.955 -5.495 -8.000 1.00 95.44 111 ARG A CA 1
ATOM 874 C C . ARG A 1 111 ? 14.678 -6.986 -7.825 1.00 95.44 111 ARG A C 1
ATOM 876 O O . ARG A 1 111 ? 15.629 -7.757 -7.728 1.00 95.44 111 ARG A O 1
ATOM 883 N N . ALA A 1 112 ? 13.415 -7.381 -7.702 1.00 95.62 112 ALA A N 1
ATOM 884 C CA . ALA A 1 112 ? 13.030 -8.769 -7.499 1.00 95.62 112 ALA A CA 1
ATOM 885 C C . ALA A 1 112 ? 12.843 -9.541 -8.812 1.00 95.62 112 ALA A C 1
ATOM 887 O O . ALA A 1 112 ? 12.769 -10.770 -8.772 1.00 95.62 112 ALA A O 1
ATOM 888 N N . PHE A 1 113 ? 12.777 -8.861 -9.964 1.00 95.50 113 PHE A N 1
ATOM 889 C CA . PHE A 1 113 ? 12.700 -9.550 -11.248 1.00 95.50 113 PHE A CA 1
ATOM 890 C C . PHE A 1 113 ? 13.956 -10.402 -11.508 1.00 95.50 113 PHE A C 1
ATOM 892 O O . PHE A 1 113 ? 15.067 -9.995 -11.156 1.00 95.50 113 PHE A O 1
ATOM 899 N N . PRO A 1 114 ? 13.815 -11.586 -12.138 1.00 94.38 114 PRO A N 1
ATOM 900 C CA . PRO A 1 114 ? 14.960 -12.434 -12.449 1.00 94.38 114 PRO A CA 1
ATOM 901 C C . PRO A 1 114 ? 15.966 -11.744 -13.384 1.00 94.38 114 PRO A C 1
ATOM 903 O O . PRO A 1 114 ? 15.599 -10.909 -14.213 1.00 94.38 114 PRO A O 1
ATOM 906 N N . GLY A 1 115 ? 17.239 -12.141 -13.303 1.00 92.44 115 GLY A N 1
ATOM 907 C CA . GLY A 1 115 ? 18.277 -11.651 -14.214 1.00 92.44 115 GLY A CA 1
ATOM 908 C C . GLY A 1 115 ? 17.929 -11.912 -15.686 1.00 92.44 115 GLY A C 1
ATOM 909 O O . GLY A 1 115 ? 17.421 -12.978 -16.025 1.00 92.44 115 GLY A O 1
ATOM 910 N N . GLY A 1 116 ? 18.202 -10.932 -16.553 1.00 87.81 116 GLY A N 1
ATOM 911 C CA . GLY A 1 116 ? 17.814 -10.956 -17.971 1.00 87.81 116 GLY A CA 1
ATOM 912 C C . GLY A 1 116 ? 16.455 -10.316 -18.270 1.00 87.81 116 GLY A C 1
ATOM 913 O O . GLY A 1 116 ? 16.087 -10.216 -19.435 1.00 87.81 116 GLY A O 1
ATOM 914 N N . SER A 1 117 ? 15.729 -9.859 -17.246 1.00 93.25 117 SER A N 1
ATOM 915 C CA . SER A 1 117 ? 14.505 -9.075 -17.425 1.00 93.25 117 SER A CA 1
ATOM 916 C C . SER A 1 117 ? 14.829 -7.634 -17.832 1.00 93.25 117 SER A C 1
ATOM 918 O O . SER A 1 117 ? 15.681 -6.997 -17.214 1.00 93.25 117 SER A O 1
ATOM 920 N N . ASP A 1 118 ? 14.121 -7.108 -18.831 1.00 93.62 118 ASP A N 1
ATOM 921 C CA . ASP A 1 118 ? 14.114 -5.678 -19.164 1.00 93.62 118 ASP A CA 1
ATOM 922 C C . ASP A 1 118 ? 12.990 -4.999 -18.371 1.00 93.62 118 ASP A C 1
ATOM 924 O O . ASP A 1 118 ? 11.847 -4.904 -18.820 1.00 93.62 118 ASP A O 1
ATOM 928 N N . VAL A 1 119 ? 13.300 -4.613 -17.134 1.00 93.94 119 VAL A N 1
ATOM 929 C CA . VAL A 1 119 ? 12.355 -3.982 -16.208 1.00 93.94 119 VAL A CA 1
ATOM 930 C C . VAL A 1 119 ? 13.007 -2.743 -15.622 1.00 93.94 119 VAL A C 1
ATOM 932 O O . VAL A 1 119 ? 14.116 -2.824 -15.103 1.00 93.94 119 VAL A O 1
ATOM 935 N N . GLU A 1 120 ? 12.301 -1.618 -15.672 1.00 94.31 120 GLU A N 1
ATOM 936 C CA . GLU A 1 120 ? 12.784 -0.352 -15.121 1.00 94.31 120 GLU A CA 1
ATOM 937 C C . GLU A 1 120 ? 11.671 0.345 -14.339 1.00 94.31 120 GLU A C 1
ATOM 939 O O . GLU A 1 120 ? 10.525 0.434 -14.801 1.00 94.31 120 GLU A O 1
ATOM 944 N N . ALA A 1 121 ? 12.003 0.844 -13.149 1.00 94.56 121 ALA A N 1
ATOM 945 C CA . ALA A 1 121 ? 11.103 1.646 -12.335 1.00 94.56 121 ALA A CA 1
ATOM 946 C C . ALA A 1 121 ? 11.334 3.151 -12.529 1.00 94.56 121 ALA A C 1
ATOM 948 O O . ALA A 1 121 ? 12.422 3.680 -12.318 1.00 94.56 121 ALA A O 1
ATOM 949 N N . THR A 1 122 ? 10.262 3.877 -12.832 1.00 93.81 122 THR A N 1
ATOM 950 C CA . THR A 1 122 ? 10.234 5.338 -12.901 1.00 93.81 122 THR A CA 1
ATOM 951 C C . THR A 1 122 ? 9.393 5.902 -11.761 1.00 93.81 122 THR A C 1
ATOM 953 O O . THR A 1 122 ? 8.179 5.696 -11.696 1.00 93.81 122 THR A O 1
ATOM 956 N N . ILE A 1 123 ? 10.035 6.666 -10.873 1.00 92.19 123 ILE A N 1
ATOM 957 C CA . ILE A 1 123 ? 9.355 7.381 -9.786 1.00 92.19 123 ILE A CA 1
ATOM 958 C C . ILE A 1 123 ? 9.128 8.835 -10.193 1.00 92.19 123 ILE A C 1
ATOM 960 O O . ILE A 1 123 ? 10.079 9.605 -10.348 1.00 92.19 123 ILE A O 1
ATOM 964 N N . THR A 1 124 ? 7.867 9.234 -10.305 1.00 88.25 124 THR A N 1
ATOM 965 C CA . THR A 1 124 ? 7.468 10.561 -10.794 1.00 88.25 124 THR A CA 1
ATOM 966 C C . THR A 1 124 ? 6.692 11.348 -9.740 1.00 88.25 124 THR A C 1
ATOM 968 O O . THR A 1 124 ? 6.095 10.775 -8.842 1.00 88.25 124 THR A O 1
ATOM 971 N N . GLY A 1 125 ? 6.698 12.678 -9.817 1.00 82.56 125 GLY A N 1
ATOM 972 C CA . GLY A 1 125 ? 5.790 13.543 -9.052 1.00 82.56 125 GLY A CA 1
ATOM 973 C C . GLY A 1 125 ? 4.331 13.506 -9.536 1.00 82.56 125 GLY A C 1
ATOM 974 O O . GLY A 1 125 ? 3.461 14.097 -8.896 1.00 82.56 125 GLY A O 1
ATOM 975 N N . LEU A 1 126 ? 4.058 12.831 -10.659 1.00 75.62 126 LEU A N 1
ATOM 976 C CA . LEU A 1 126 ? 2.707 12.550 -11.152 1.00 75.62 126 LEU A CA 1
ATOM 977 C C . LEU A 1 126 ? 2.042 11.429 -10.331 1.00 75.62 126 LEU A C 1
AT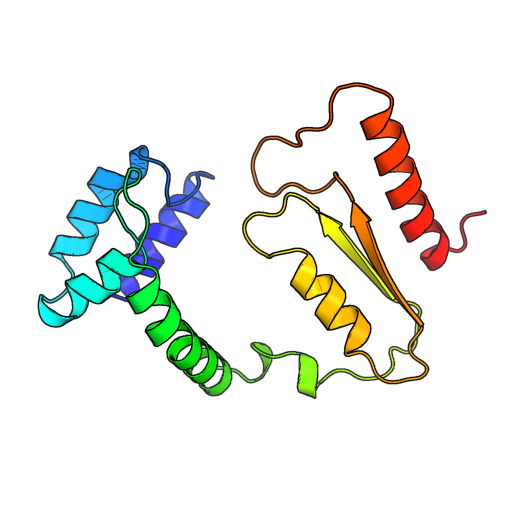OM 979 O O . LEU A 1 126 ? 2.695 10.752 -9.543 1.00 75.62 126 LEU A O 1
ATOM 983 N N . PHE A 1 127 ? 0.736 11.224 -10.527 1.00 70.25 127 PHE A N 1
ATOM 984 C CA . PHE A 1 127 ? -0.036 10.124 -9.920 1.00 70.25 127 PHE A CA 1
ATOM 985 C C . PHE A 1 127 ? -0.117 10.130 -8.380 1.00 70.25 127 PHE A C 1
ATOM 987 O O . PHE A 1 127 ? -0.073 9.075 -7.755 1.00 70.25 127 PHE A O 1
ATOM 994 N N . ALA A 1 128 ? -0.278 11.298 -7.749 1.00 64.62 128 ALA A N 1
ATOM 995 C CA . ALA A 1 128 ? -0.724 11.337 -6.354 1.00 64.62 128 ALA A CA 1
ATOM 996 C C . ALA A 1 128 ? -2.143 10.740 -6.265 1.00 64.62 128 ALA A C 1
ATOM 998 O O . ALA A 1 128 ? -3.060 11.227 -6.937 1.00 64.62 128 ALA A O 1
ATOM 999 N N . HIS A 1 129 ? -2.327 9.669 -5.486 1.00 57.69 129 HIS A N 1
ATOM 1000 C CA . HIS A 1 129 ? -3.661 9.155 -5.190 1.00 57.69 129 HIS A CA 1
ATOM 1001 C C . HIS A 1 129 ? -4.431 10.235 -4.417 1.00 57.69 129 HIS A C 1
ATOM 1003 O O . HIS A 1 129 ? -3.891 10.839 -3.503 1.00 57.69 129 HIS A O 1
ATOM 1009 N N . SER A 1 130 ? -5.656 10.539 -4.854 1.00 51.16 130 SER A N 1
ATOM 1010 C CA . SER A 1 130 ? -6.592 11.450 -4.173 1.00 51.16 130 SER A CA 1
ATOM 1011 C C . SER A 1 130 ? -6.052 12.854 -3.817 1.00 51.16 130 SER A C 1
ATOM 1013 O O . SER A 1 130 ? -5.739 13.170 -2.676 1.00 51.16 130 SER A O 1
ATOM 1015 N N . GLY A 1 131 ? -6.112 13.776 -4.784 1.00 47.44 131 GLY A N 1
ATOM 1016 C CA . GLY A 1 131 ? -6.614 15.128 -4.489 1.00 47.44 131 GLY A CA 1
ATOM 1017 C C . GLY A 1 131 ? -5.675 16.306 -4.711 1.00 47.44 131 GLY A C 1
ATOM 1018 O O . GLY A 1 131 ? -6.143 17.320 -5.213 1.00 47.44 131 GLY A O 1
ATOM 1019 N N . GLU A 1 132 ? -4.377 16.205 -4.445 1.00 48.03 132 GLU A N 1
ATOM 1020 C CA . GLU A 1 132 ? -3.453 17.314 -4.710 1.00 48.03 132 GLU A CA 1
ATOM 1021 C C . GLU A 1 132 ? -2.103 16.759 -5.150 1.00 48.03 132 GLU A C 1
ATOM 1023 O O . GLU A 1 132 ? -1.320 16.254 -4.351 1.00 48.03 132 GLU A O 1
ATOM 1028 N N . SER A 1 133 ? -1.806 16.848 -6.447 1.00 48.97 133 SER A N 1
ATOM 1029 C CA . SER A 1 133 ? -0.414 16.766 -6.871 1.00 48.97 133 SER A CA 1
ATOM 1030 C C . SER A 1 133 ? 0.241 18.077 -6.428 1.00 48.97 133 SER A C 1
ATOM 1032 O O . SER A 1 133 ? -0.176 19.132 -6.910 1.00 48.97 133 SER A O 1
ATOM 1034 N N . PRO A 1 134 ? 1.255 18.069 -5.542 1.00 49.28 134 PRO A N 1
ATOM 1035 C CA . PRO A 1 134 ? 1.935 19.287 -5.105 1.00 49.28 134 PRO A CA 1
ATOM 1036 C C . PRO A 1 134 ? 2.841 19.862 -6.205 1.00 49.28 134 PRO A C 1
ATOM 1038 O O . PRO A 1 134 ? 3.776 20.602 -5.901 1.00 49.28 134 PRO A O 1
ATOM 1041 N N . LEU A 1 135 ? 2.603 19.509 -7.477 1.00 53.50 135 LEU A N 1
ATOM 1042 C CA . LEU A 1 135 ? 3.286 20.103 -8.611 1.00 53.50 135 LEU A CA 1
ATOM 1043 C C . LEU A 1 135 ? 3.041 21.606 -8.576 1.00 53.50 135 LEU A C 1
ATOM 1045 O O . LEU A 1 135 ? 1.947 22.097 -8.866 1.00 53.50 135 LEU A O 1
ATOM 1049 N N . ARG A 1 136 ? 4.088 22.347 -8.218 1.00 54.34 136 ARG A N 1
ATOM 1050 C CA . ARG A 1 136 ? 4.085 23.795 -8.351 1.00 54.34 136 ARG A CA 1
ATOM 1051 C C . ARG A 1 136 ? 4.008 24.091 -9.846 1.00 54.34 136 ARG A C 1
ATOM 1053 O O . ARG A 1 136 ? 4.730 23.498 -10.645 1.00 54.34 136 ARG A O 1
ATOM 1060 N N . ALA A 1 137 ? 3.079 24.965 -10.226 1.00 59.81 137 ALA A N 1
ATOM 1061 C CA . ALA A 1 137 ? 2.757 25.244 -11.621 1.00 59.81 137 ALA A CA 1
ATOM 1062 C C . ALA A 1 137 ? 4.009 25.501 -12.489 1.00 59.81 137 ALA A C 1
ATOM 1064 O O . ALA A 1 137 ? 4.888 26.282 -12.119 1.00 59.81 137 ALA A O 1
ATOM 1065 N N . GLY A 1 138 ? 4.055 24.876 -13.672 1.00 64.56 138 GLY A N 1
ATOM 1066 C CA . GLY A 1 138 ? 5.021 25.171 -14.735 1.00 64.56 138 GLY A CA 1
ATOM 1067 C C . GLY A 1 138 ? 6.110 24.110 -14.921 1.00 64.56 138 GLY A C 1
ATOM 1068 O O . GLY A 1 138 ? 5.837 23.004 -15.388 1.00 64.56 138 GLY A O 1
ATOM 1069 N N . PHE A 1 139 ? 7.363 24.470 -14.622 1.00 64.25 139 PHE A N 1
ATOM 1070 C CA . PHE A 1 139 ? 8.560 23.688 -14.974 1.00 64.25 139 PHE A CA 1
ATOM 1071 C C . PHE A 1 139 ? 8.605 22.288 -14.351 1.00 64.25 139 PHE A C 1
ATOM 1073 O O . PHE A 1 139 ? 9.065 21.355 -15.006 1.00 64.25 139 PHE A O 1
ATOM 1080 N N . GLU A 1 140 ? 8.120 22.119 -13.120 1.00 67.25 140 GLU A N 1
ATOM 1081 C CA . GLU A 1 140 ? 8.065 20.804 -12.470 1.00 67.25 140 GLU A CA 1
ATOM 1082 C C . GLU A 1 140 ? 7.091 19.873 -13.198 1.00 67.25 140 GLU A C 1
ATOM 1084 O O . GLU A 1 140 ? 7.423 18.719 -13.448 1.00 67.25 140 GLU A O 1
ATOM 1089 N N . THR A 1 141 ? 5.938 20.385 -13.636 1.00 71.75 141 THR A N 1
ATOM 1090 C CA . THR A 1 141 ? 4.961 19.625 -14.428 1.00 71.75 141 THR A CA 1
ATOM 1091 C C . THR A 1 141 ? 5.526 19.213 -15.786 1.00 71.75 141 THR A C 1
ATOM 1093 O O . THR A 1 141 ? 5.357 18.068 -16.193 1.00 71.75 141 THR A O 1
ATOM 1096 N N . ILE A 1 142 ? 6.238 20.113 -16.476 1.00 76.19 142 ILE A N 1
ATOM 1097 C CA . ILE A 1 142 ? 6.886 19.802 -17.763 1.00 76.19 142 ILE A CA 1
ATOM 1098 C C . ILE A 1 142 ? 7.981 18.750 -17.570 1.00 76.19 142 ILE A C 1
ATOM 1100 O O . ILE A 1 142 ? 8.052 17.792 -18.335 1.00 76.19 142 ILE A O 1
ATOM 1104 N N . ARG A 1 143 ? 8.816 18.902 -16.535 1.00 79.75 143 ARG A N 1
ATOM 1105 C CA . ARG A 1 143 ? 9.886 17.951 -16.215 1.00 79.75 143 ARG A CA 1
ATOM 1106 C C . ARG A 1 143 ? 9.328 16.566 -15.905 1.00 79.75 143 ARG A C 1
ATOM 1108 O O . ARG A 1 143 ? 9.833 15.580 -16.426 1.00 79.75 143 ARG A O 1
ATOM 1115 N N . GLU A 1 144 ? 8.302 16.482 -15.066 1.00 82.06 144 GLU A N 1
ATOM 1116 C CA . GLU A 1 144 ? 7.678 15.205 -14.717 1.00 82.06 144 GLU A CA 1
ATOM 1117 C C . GLU A 1 144 ? 6.919 14.599 -15.912 1.00 82.06 144 GLU A C 1
ATOM 1119 O O . GLU A 1 144 ? 6.965 13.389 -16.116 1.00 82.06 144 GLU A O 1
ATOM 1124 N N . GLY A 1 145 ? 6.334 15.434 -16.778 1.00 77.38 145 GLY A N 1
ATOM 1125 C CA . GLY A 1 145 ? 5.796 15.010 -18.070 1.00 77.38 145 GLY A CA 1
ATOM 1126 C C . GLY A 1 145 ? 6.864 14.425 -18.997 1.00 77.38 145 GLY A C 1
ATOM 1127 O O . GLY A 1 145 ? 6.643 13.372 -19.584 1.00 77.38 145 GLY A O 1
ATOM 1128 N N . ALA A 1 146 ? 8.044 15.044 -19.085 1.00 80.81 146 ALA A N 1
ATOM 1129 C CA . ALA A 1 146 ? 9.162 14.522 -19.870 1.00 80.81 146 ALA A CA 1
ATOM 1130 C C . ALA A 1 146 ? 9.703 13.199 -19.305 1.00 80.81 146 ALA A C 1
ATOM 1132 O O . ALA A 1 146 ? 10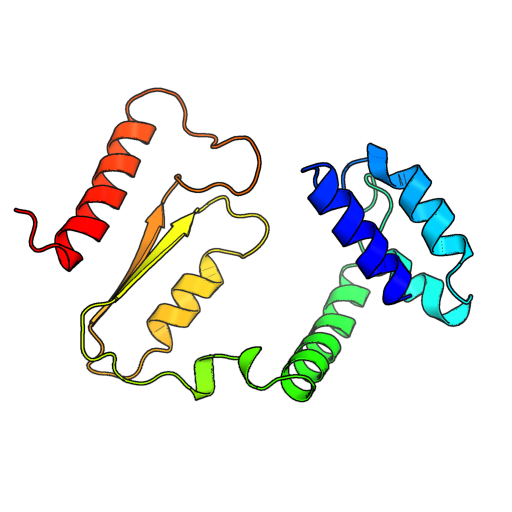.002 12.293 -20.075 1.00 80.81 146 ALA A O 1
ATOM 1133 N N . ILE A 1 147 ? 9.776 13.058 -17.975 1.00 81.75 147 ILE A N 1
ATOM 1134 C CA . ILE A 1 147 ? 10.149 11.794 -17.319 1.00 81.75 147 ILE A CA 1
ATOM 1135 C C . ILE A 1 147 ? 9.150 10.689 -17.680 1.00 81.75 147 ILE A C 1
ATOM 1137 O O . ILE A 1 147 ? 9.552 9.593 -18.064 1.00 81.75 147 ILE A O 1
ATOM 1141 N N . PHE A 1 148 ? 7.850 10.982 -17.610 1.00 82.38 148 PHE A N 1
ATOM 1142 C CA . PHE A 1 148 ? 6.810 10.017 -17.955 1.00 82.38 148 PHE A CA 1
ATOM 1143 C C . PHE A 1 148 ? 6.808 9.651 -19.445 1.00 82.38 148 PHE A C 1
ATOM 1145 O O . PHE A 1 148 ? 6.728 8.475 -19.789 1.00 82.38 148 PHE A O 1
ATOM 1152 N N . VAL A 1 149 ? 6.945 10.636 -20.337 1.00 82.50 149 VAL A N 1
ATOM 1153 C CA . VAL A 1 149 ? 7.056 10.395 -21.783 1.00 82.50 149 VAL A CA 1
ATOM 1154 C C . VAL A 1 149 ? 8.317 9.601 -22.109 1.00 82.50 149 VAL A C 1
ATOM 1156 O O . VAL A 1 149 ? 8.240 8.690 -22.922 1.00 82.50 149 VAL A O 1
ATOM 1159 N N . GLY A 1 150 ? 9.445 9.877 -21.451 1.00 80.25 150 GLY A N 1
ATOM 1160 C CA . GLY A 1 150 ? 10.664 9.080 -21.591 1.00 80.25 150 GLY A CA 1
ATOM 1161 C C . GLY A 1 150 ? 10.435 7.617 -21.207 1.00 80.25 150 GLY A C 1
ATOM 1162 O O . GLY A 1 150 ? 10.766 6.721 -21.981 1.00 80.25 150 GLY A O 1
ATOM 1163 N N . ALA A 1 151 ? 9.773 7.369 -20.072 1.00 81.06 151 ALA A N 1
ATOM 1164 C CA . ALA A 1 151 ? 9.398 6.017 -19.663 1.00 81.06 151 ALA A CA 1
ATOM 1165 C C . ALA A 1 151 ? 8.481 5.335 -20.697 1.00 81.06 151 ALA A C 1
ATOM 1167 O O . ALA A 1 151 ? 8.689 4.171 -21.028 1.00 81.06 151 ALA A O 1
ATOM 1168 N N . LEU A 1 152 ? 7.513 6.054 -21.272 1.00 80.38 152 LEU A N 1
ATOM 1169 C CA . LEU A 1 152 ? 6.655 5.525 -22.339 1.00 80.38 152 LEU A CA 1
ATOM 1170 C C . LEU A 1 152 ? 7.409 5.274 -23.652 1.00 80.38 152 LEU A C 1
ATOM 1172 O O . LEU A 1 152 ? 7.138 4.283 -24.327 1.00 80.38 152 LEU A O 1
ATOM 1176 N N . GLY A 1 153 ? 8.354 6.144 -24.014 1.00 77.38 153 GLY A N 1
ATOM 1177 C CA . GLY A 1 153 ? 9.112 6.049 -25.261 1.00 77.38 153 GLY A CA 1
ATOM 1178 C C . GLY A 1 153 ? 9.940 4.773 -25.347 1.00 77.38 153 GLY A C 1
ATOM 1179 O O . GLY A 1 153 ? 9.989 4.152 -26.402 1.00 77.38 153 GLY A O 1
ATOM 1180 N N . THR A 1 154 ? 10.457 4.302 -24.209 1.00 73.06 154 THR A N 1
ATOM 1181 C CA . THR A 1 154 ? 11.169 3.015 -24.130 1.00 73.06 154 THR A CA 1
ATOM 1182 C C . THR A 1 154 ? 10.293 1.779 -24.374 1.00 73.06 154 THR A C 1
ATOM 1184 O O . THR A 1 154 ? 10.831 0.708 -24.623 1.00 73.06 154 THR A O 1
ATOM 1187 N N . VAL A 1 155 ? 8.961 1.903 -24.300 1.00 73.12 155 VAL A N 1
ATOM 1188 C CA . VAL A 1 155 ? 8.008 0.800 -24.543 1.00 73.12 155 VAL A CA 1
ATOM 1189 C C . VAL A 1 155 ? 7.351 0.914 -25.915 1.00 73.12 155 VAL A C 1
ATOM 1191 O O . VAL A 1 155 ? 7.000 -0.094 -26.521 1.00 73.12 155 VAL A O 1
ATOM 1194 N N . LEU A 1 156 ? 7.137 2.142 -26.385 1.00 75.06 156 LEU A N 1
ATOM 1195 C CA . LEU A 1 156 ? 6.362 2.436 -27.589 1.00 75.06 156 LEU A CA 1
ATOM 1196 C C . LEU A 1 156 ? 7.225 2.652 -28.842 1.00 75.06 156 LEU A C 1
ATOM 1198 O O . LEU A 1 156 ? 6.675 3.057 -29.865 1.00 75.06 156 LEU A O 1
ATOM 1202 N N . ASP A 1 157 ? 8.542 2.425 -28.764 1.00 68.62 157 ASP A N 1
ATOM 1203 C CA . ASP A 1 157 ? 9.514 2.766 -29.818 1.00 68.62 157 ASP A CA 1
ATOM 1204 C C . ASP A 1 157 ? 9.338 4.213 -30.328 1.00 68.62 157 ASP A C 1
ATOM 1206 O O . ASP A 1 157 ? 9.474 4.505 -31.520 1.00 68.62 157 ASP A O 1
ATOM 1210 N N . LEU A 1 158 ? 8.978 5.138 -29.428 1.00 55.00 158 LEU A N 1
ATOM 1211 C CA . LEU A 1 158 ? 8.860 6.553 -29.782 1.00 55.00 158 LEU A CA 1
ATOM 1212 C C . LEU A 1 158 ? 10.270 7.168 -29.838 1.00 55.00 158 LEU A C 1
ATOM 1214 O O . LEU A 1 158 ? 11.082 6.858 -28.964 1.00 55.00 158 LEU A O 1
ATOM 1218 N N . PRO A 1 159 ? 10.567 8.004 -30.853 1.00 49.22 159 PRO A N 1
ATOM 1219 C CA . PRO A 1 159 ? 11.888 8.600 -31.054 1.00 49.22 159 PRO A CA 1
ATOM 1220 C C . PRO A 1 159 ? 12.315 9.551 -29.930 1.00 49.22 159 PRO A C 1
ATOM 1222 O O . PRO A 1 159 ? 11.429 10.171 -29.294 1.00 49.22 159 PRO A O 1
#